Protein AF-A0A2J8VV60-F1 (afdb_monomer_lite)

pLDDT: mean 89.1, std 13.61, range [38.25, 96.81]

Radius of gyration: 14.64 Å; chains: 1; bounding box: 36×34×33 Å

Secondary structure (DSSP, 8-state):
-----SS---TT--EEPP-TTTSSHHHHHHHHHTT-SEEPPPP--HHHHTT-EEEEETTTTEEEEE-TTS-B-

InterPro domains:
  IPR013785 Aldolase-type TIM barrel [G3DSA:3.20.20.70] (8-73)
  IPR052582 tRNA-dihydrouridine synthase-like [PTHR45936] (5-73)

Structure (mmCIF, N/CA/C/O backbone):
data_AF-A0A2J8VV60-F1
#
_entry.id   AF-A0A2J8VV60-F1
#
loop_
_atom_site.group_PDB
_atom_site.id
_atom_site.type_symbol
_atom_site.label_atom_id
_atom_site.label_alt_id
_atom_site.label_comp_id
_atom_site.label_asym_id
_atom_site.label_entity_id
_atom_site.label_seq_id
_atom_site.pdbx_PDB_ins_code
_atom_site.Cartn_x
_atom_site.Cartn_y
_atom_site.Cartn_z
_atom_site.occupancy
_atom_site.B_iso_or_equiv
_atom_site.auth_seq_id
_atom_site.auth_comp_id
_atom_site.auth_asym_id
_atom_site.auth_atom_id
_atom_site.pdbx_PDB_model_num
ATOM 1 N N . MET A 1 1 ? 3.640 -23.457 -16.078 1.00 38.25 1 MET A N 1
ATOM 2 C CA . MET A 1 1 ? 4.239 -23.925 -14.812 1.00 38.25 1 MET A CA 1
ATOM 3 C C . MET A 1 1 ? 5.372 -22.968 -14.468 1.00 38.25 1 MET A C 1
ATOM 5 O O . MET A 1 1 ? 6.508 -23.224 -14.829 1.00 38.25 1 MET A O 1
ATOM 9 N N . ILE A 1 2 ? 5.059 -21.811 -13.883 1.00 38.53 2 ILE A N 1
ATOM 10 C CA . ILE A 1 2 ? 6.084 -20.920 -13.330 1.00 38.53 2 ILE A CA 1
ATOM 11 C C . ILE A 1 2 ? 5.811 -20.915 -11.836 1.00 38.53 2 ILE A C 1
ATOM 13 O O . ILE A 1 2 ? 4.821 -20.349 -11.379 1.00 38.53 2 ILE A O 1
ATOM 17 N N . LEU A 1 3 ? 6.632 -21.664 -11.102 1.00 41.22 3 LEU A N 1
ATOM 18 C CA . LEU A 1 3 ? 6.762 -21.502 -9.664 1.00 41.22 3 LEU A CA 1
ATOM 19 C C . LEU A 1 3 ? 7.245 -20.067 -9.444 1.00 41.22 3 LEU A C 1
ATOM 21 O O . LEU A 1 3 ? 8.437 -19.795 -9.565 1.00 41.22 3 LEU A O 1
ATOM 25 N N . ASN A 1 4 ? 6.323 -19.146 -9.162 1.00 52.66 4 ASN A N 1
ATOM 26 C CA . ASN A 1 4 ? 6.697 -17.883 -8.549 1.00 52.66 4 ASN A CA 1
ATOM 27 C C . ASN A 1 4 ? 7.347 -18.251 -7.219 1.00 52.66 4 ASN A C 1
ATOM 29 O O . ASN A 1 4 ? 6.682 -18.717 -6.294 1.00 52.66 4 ASN A O 1
ATOM 33 N N . SER A 1 5 ? 8.662 -18.087 -7.136 1.00 50.50 5 SER A N 1
ATOM 34 C CA . SER A 1 5 ? 9.344 -17.970 -5.860 1.00 50.50 5 SER A CA 1
ATOM 35 C C . SER A 1 5 ? 8.585 -16.921 -5.046 1.00 50.50 5 SER A C 1
ATOM 37 O O . SER A 1 5 ? 8.603 -15.745 -5.393 1.00 50.50 5 SER A O 1
ATOM 39 N N . LEU A 1 6 ? 7.892 -17.346 -3.989 1.00 62.69 6 LEU A N 1
ATOM 40 C CA . LEU A 1 6 ? 7.065 -16.516 -3.095 1.00 62.69 6 LEU A CA 1
ATOM 41 C C . LEU A 1 6 ? 7.864 -15.449 -2.315 1.00 62.69 6 LEU A C 1
ATOM 43 O O . LEU A 1 6 ? 7.352 -14.843 -1.380 1.00 62.69 6 LEU A O 1
ATOM 47 N N . SER A 1 7 ? 9.133 -15.245 -2.661 1.00 81.69 7 SER A N 1
ATOM 48 C CA . SER A 1 7 ? 10.057 -14.358 -1.975 1.00 81.69 7 SER A CA 1
ATOM 49 C C . SER A 1 7 ? 10.325 -13.137 -2.842 1.00 81.69 7 SER A C 1
ATOM 51 O O . SER A 1 7 ? 10.694 -13.254 -4.012 1.00 81.69 7 SER A O 1
ATOM 53 N N . LEU A 1 8 ? 10.117 -11.959 -2.261 1.00 87.69 8 LEU A N 1
ATOM 54 C CA . LEU A 1 8 ? 10.347 -10.688 -2.927 1.00 87.69 8 LEU A CA 1
ATOM 55 C C . LEU A 1 8 ? 11.852 -10.509 -3.203 1.00 87.69 8 LEU A C 1
ATOM 57 O O . LEU A 1 8 ? 12.664 -10.558 -2.280 1.00 87.69 8 LEU A O 1
ATOM 61 N N . CYS A 1 9 ? 12.232 -10.283 -4.463 1.00 91.06 9 CYS A N 1
ATOM 62 C CA . CYS A 1 9 ? 13.616 -10.015 -4.860 1.00 91.06 9 CYS A CA 1
ATOM 63 C C . CYS A 1 9 ? 13.762 -8.554 -5.287 1.00 91.06 9 CYS A C 1
ATOM 65 O O . CYS A 1 9 ? 13.107 -8.135 -6.233 1.00 91.06 9 CYS A O 1
ATOM 67 N N . TYR A 1 10 ? 14.645 -7.800 -4.627 1.00 93.69 10 TYR A N 1
ATOM 68 C CA . TYR A 1 10 ? 14.852 -6.364 -4.873 1.00 93.69 10 TYR A CA 1
ATOM 69 C C . TYR A 1 10 ? 15.935 -6.046 -5.914 1.00 93.69 10 TYR A C 1
ATOM 71 O O . TYR A 1 10 ? 16.148 -4.886 -6.260 1.00 93.69 10 TYR A O 1
ATOM 79 N N . HIS A 1 11 ? 16.665 -7.048 -6.404 1.00 94.06 11 HIS A N 1
ATOM 80 C CA . HIS A 1 11 ? 17.764 -6.808 -7.333 1.00 94.06 11 HIS A CA 1
ATOM 81 C C . HIS A 1 11 ? 17.243 -6.528 -8.748 1.00 94.06 11 HIS A C 1
ATOM 83 O O . HIS A 1 11 ? 16.531 -7.365 -9.309 1.00 94.06 11 HIS A O 1
ATOM 89 N N . ASN A 1 12 ? 17.640 -5.388 -9.330 1.00 93.19 12 ASN A N 1
ATOM 90 C CA . ASN A 1 12 ? 17.302 -4.964 -10.695 1.00 93.19 12 ASN A CA 1
ATOM 91 C C . ASN A 1 12 ? 15.787 -5.042 -10.982 1.00 93.19 12 ASN A C 1
ATOM 93 O O . ASN A 1 12 ? 15.335 -5.891 -11.755 1.00 93.19 12 ASN A O 1
ATOM 97 N N . LYS A 1 13 ? 15.008 -4.224 -10.265 1.00 93.94 13 LYS A N 1
ATOM 98 C CA . LYS A 1 13 ? 13.542 -4.161 -10.342 1.00 93.94 13 LYS A CA 1
ATOM 99 C C . LYS A 1 13 ? 13.063 -2.733 -10.556 1.00 93.94 13 LYS A C 1
ATOM 101 O O . LYS A 1 13 ? 13.686 -1.795 -10.059 1.00 93.94 13 LYS A O 1
ATOM 106 N N . LEU A 1 14 ? 11.938 -2.588 -11.242 1.00 94.94 14 LEU A N 1
ATOM 107 C CA . LEU A 1 14 ? 11.212 -1.332 -11.382 1.00 94.94 14 LEU A CA 1
ATOM 108 C C . LEU A 1 14 ? 10.242 -1.187 -10.210 1.00 94.94 14 LEU A C 1
ATOM 110 O O . LEU A 1 14 ? 9.352 -2.014 -10.019 1.00 94.94 14 LEU A O 1
ATOM 114 N N . ILE A 1 15 ? 10.444 -0.152 -9.396 1.00 96.38 15 ILE A N 1
ATOM 115 C CA . ILE A 1 15 ? 9.750 0.007 -8.116 1.00 96.38 15 ILE A CA 1
ATOM 116 C C . ILE A 1 15 ? 8.979 1.327 -8.100 1.00 96.38 15 ILE A C 1
ATOM 118 O O . ILE A 1 15 ? 9.566 2.390 -8.301 1.00 96.38 15 ILE A O 1
ATOM 122 N N . LEU A 1 16 ? 7.678 1.271 -7.802 1.00 96.06 16 LEU A N 1
ATOM 123 C CA . LEU A 1 16 ? 6.886 2.460 -7.486 1.00 96.06 16 LEU A CA 1
ATOM 124 C C . LEU A 1 16 ? 7.188 2.902 -6.048 1.00 96.06 16 LEU A C 1
ATOM 126 O O . LEU A 1 16 ? 6.935 2.155 -5.101 1.00 96.06 16 LEU A O 1
ATOM 130 N N . ALA A 1 17 ? 7.719 4.115 -5.899 1.00 96.25 17 ALA A N 1
ATOM 131 C CA . ALA A 1 17 ? 8.042 4.717 -4.608 1.00 96.25 17 ALA A CA 1
ATOM 132 C C . ALA A 1 17 ? 6.780 5.044 -3.775 1.00 96.25 17 ALA A C 1
ATOM 134 O O . ALA A 1 17 ? 5.718 5.299 -4.351 1.00 96.25 17 ALA A O 1
ATOM 135 N N . PRO A 1 18 ? 6.885 5.092 -2.431 1.00 96.56 18 PRO A N 1
ATOM 136 C CA . PRO A 1 18 ? 5.779 5.509 -1.575 1.00 96.56 18 PRO A CA 1
ATOM 137 C C . PRO A 1 18 ? 5.467 6.994 -1.787 1.00 96.56 18 PRO A C 1
ATOM 139 O O . PRO A 1 18 ? 6.343 7.853 -1.686 1.00 96.56 18 PRO A O 1
ATOM 142 N N . MET A 1 19 ? 4.204 7.302 -2.073 1.00 95.94 19 MET A N 1
ATOM 143 C CA . MET A 1 19 ? 3.725 8.669 -2.287 1.00 95.94 19 MET A CA 1
ATOM 144 C C . MET A 1 19 ? 2.400 8.867 -1.555 1.00 95.94 19 MET A C 1
ATOM 146 O O . MET A 1 19 ? 1.407 8.223 -1.890 1.00 95.94 19 MET A O 1
ATOM 150 N N . VAL A 1 20 ? 2.372 9.769 -0.574 1.00 94.75 20 VAL A N 1
ATOM 151 C CA . VAL A 1 20 ? 1.164 10.084 0.208 1.00 94.75 20 VAL A CA 1
ATOM 152 C C . VAL A 1 20 ? 0.058 10.607 -0.714 1.00 94.75 20 VAL A C 1
ATOM 154 O O . VAL A 1 20 ? 0.327 11.443 -1.578 1.00 94.75 20 VAL A O 1
ATOM 157 N N . ARG A 1 21 ? -1.180 10.112 -0.557 1.00 91.69 21 ARG A N 1
ATOM 158 C CA . ARG A 1 21 ? -2.365 10.344 -1.420 1.00 91.69 21 ARG A CA 1
ATOM 159 C C . ARG A 1 21 ? -2.308 9.724 -2.816 1.00 91.69 21 ARG A C 1
ATOM 161 O O . ARG A 1 21 ? -3.343 9.323 -3.339 1.00 91.69 21 ARG A O 1
ATOM 168 N N . VAL A 1 22 ? -1.137 9.667 -3.446 1.00 92.62 22 VAL A N 1
ATOM 169 C CA . VAL A 1 22 ? -0.995 9.137 -4.814 1.00 92.62 22 VAL A CA 1
ATOM 170 C C . VAL A 1 22 ? -0.956 7.608 -4.807 1.00 92.62 22 VAL A C 1
ATOM 172 O O . VAL A 1 22 ? -1.570 6.983 -5.662 1.00 92.62 22 VAL A O 1
ATOM 175 N N . GLY A 1 23 ? -0.291 6.998 -3.822 1.00 92.00 23 GLY A N 1
ATOM 176 C CA . GLY A 1 23 ? -0.070 5.552 -3.693 1.00 92.00 23 GLY A CA 1
ATOM 177 C C . GLY A 1 23 ? -1.279 4.730 -3.226 1.00 92.00 23 GLY A C 1
ATOM 178 O O . GLY A 1 23 ? -1.098 3.676 -2.610 1.00 92.00 23 GLY A O 1
ATOM 179 N N . THR A 1 24 ? -2.501 5.190 -3.505 1.00 94.12 24 THR A N 1
ATOM 180 C CA . THR A 1 24 ? -3.732 4.433 -3.231 1.00 94.12 24 THR A CA 1
ATOM 181 C C . THR A 1 24 ? -3.827 3.193 -4.130 1.00 94.12 24 THR A C 1
ATOM 183 O O . THR A 1 24 ? -3.055 3.020 -5.079 1.00 94.12 24 THR A O 1
ATOM 186 N N . LEU A 1 25 ? -4.765 2.284 -3.832 1.00 93.88 25 LEU A N 1
ATOM 187 C CA . LEU A 1 25 ? -4.922 1.020 -4.568 1.00 93.88 25 LEU A CA 1
ATOM 188 C C . LEU A 1 25 ? -4.987 1.189 -6.106 1.00 93.88 25 LEU A C 1
ATOM 190 O O . LEU A 1 25 ? -4.258 0.466 -6.784 1.00 93.88 25 LEU A O 1
ATOM 194 N N . PRO A 1 26 ? -5.751 2.144 -6.681 1.00 95.38 26 PRO A N 1
ATOM 195 C CA . PRO A 1 26 ? -5.847 2.285 -8.136 1.00 95.38 26 PRO A CA 1
ATOM 196 C C . PRO A 1 26 ? -4.512 2.610 -8.814 1.00 95.38 26 PRO A C 1
ATOM 198 O O . PRO A 1 26 ? -4.189 2.030 -9.845 1.00 95.38 26 PRO A O 1
ATOM 201 N N . MET A 1 27 ? -3.706 3.499 -8.225 1.00 95.88 27 MET A N 1
ATOM 202 C CA . MET A 1 27 ? -2.407 3.878 -8.790 1.00 95.88 27 MET A CA 1
ATOM 203 C C . MET A 1 27 ? -1.412 2.718 -8.751 1.00 95.88 27 MET A C 1
ATOM 205 O O . MET A 1 27 ? -0.623 2.537 -9.676 1.00 95.88 27 MET A O 1
ATOM 209 N N . ARG A 1 28 ? -1.461 1.907 -7.688 1.00 95.25 28 ARG A N 1
ATOM 210 C CA . ARG A 1 28 ? -0.616 0.715 -7.568 1.00 95.25 28 ARG A CA 1
ATOM 211 C C . ARG A 1 28 ? -0.965 -0.327 -8.621 1.00 95.25 28 ARG A C 1
ATOM 213 O O . ARG A 1 28 ? -0.056 -0.867 -9.238 1.00 95.25 28 ARG A O 1
ATOM 220 N N . LEU A 1 29 ? -2.255 -0.569 -8.854 1.00 95.50 29 LEU A N 1
ATOM 221 C CA . L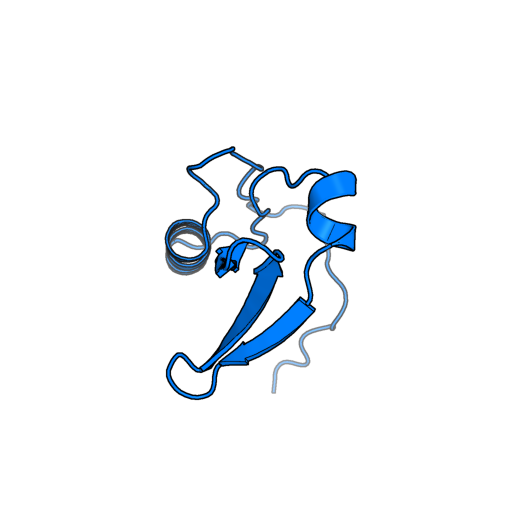EU A 1 29 ? -2.705 -1.471 -9.918 1.00 95.50 29 LEU A CA 1
ATOM 222 C C . LEU A 1 29 ? -2.265 -0.962 -11.293 1.00 95.50 29 LEU A C 1
ATOM 224 O O . LEU A 1 29 ? -1.670 -1.710 -12.058 1.00 95.50 29 LEU A O 1
ATOM 228 N N . LEU A 1 30 ? -2.435 0.335 -11.550 1.00 96.69 30 LEU A N 1
ATOM 229 C CA . LEU A 1 30 ? -2.006 0.945 -12.804 1.00 96.69 30 LEU A CA 1
ATOM 230 C C . LEU A 1 30 ? -0.488 0.831 -13.028 1.00 96.69 30 LEU A C 1
ATOM 232 O O . LEU A 1 30 ? -0.035 0.580 -14.140 1.00 96.69 30 LEU A O 1
ATOM 236 N N . ALA A 1 31 ? 0.321 1.000 -11.980 1.00 96.06 31 ALA A N 1
ATOM 237 C CA . ALA A 1 31 ? 1.767 0.828 -12.081 1.00 96.06 31 ALA A CA 1
ATOM 238 C C . ALA A 1 31 ? 2.157 -0.623 -12.406 1.00 96.06 31 ALA A C 1
ATOM 240 O O . ALA A 1 31 ? 3.080 -0.836 -13.192 1.00 96.06 31 ALA A O 1
ATOM 241 N N . LEU A 1 32 ? 1.445 -1.609 -11.846 1.00 95.06 32 LEU A N 1
ATOM 242 C CA . LEU A 1 32 ? 1.628 -3.021 -12.199 1.00 95.06 32 LEU A CA 1
ATOM 243 C C . LEU A 1 32 ? 1.266 -3.275 -13.670 1.00 95.06 32 LEU A C 1
ATOM 245 O O . LEU A 1 32 ? 2.029 -3.943 -14.366 1.00 95.06 32 LEU A O 1
ATOM 249 N N . ASP A 1 33 ? 0.177 -2.680 -14.168 1.00 96.81 33 ASP A N 1
ATOM 250 C CA . ASP A 1 33 ? -0.236 -2.796 -15.576 1.00 96.81 33 ASP A CA 1
ATOM 251 C C . ASP A 1 33 ? 0.820 -2.231 -16.543 1.00 96.81 33 ASP A C 1
ATOM 253 O O . ASP A 1 33 ? 1.020 -2.763 -17.636 1.00 96.81 33 ASP A O 1
ATOM 257 N N . TYR A 1 34 ? 1.544 -1.184 -16.131 1.00 96.50 34 TYR A N 1
ATOM 258 C CA . TYR A 1 34 ? 2.639 -0.589 -16.907 1.00 96.50 34 TYR A CA 1
ATOM 259 C C . TYR A 1 34 ? 4.015 -1.245 -16.691 1.00 96.50 34 TYR A C 1
ATOM 261 O O . TYR A 1 34 ? 5.007 -0.767 -17.245 1.00 96.50 34 TYR A O 1
ATOM 269 N N . GLY A 1 35 ? 4.097 -2.346 -15.938 1.00 93.62 35 GLY A N 1
ATOM 270 C CA . GLY A 1 35 ? 5.322 -3.139 -15.797 1.00 93.62 35 GLY A CA 1
ATOM 271 C C . GLY A 1 35 ? 6.198 -2.792 -14.592 1.00 93.62 35 GLY A C 1
ATOM 272 O O . GLY A 1 35 ? 7.398 -3.062 -14.620 1.00 93.62 35 GLY A O 1
ATOM 273 N N . ALA A 1 36 ? 5.637 -2.205 -13.531 1.00 95.19 36 ALA A N 1
ATOM 274 C CA . ALA A 1 36 ? 6.320 -2.160 -12.240 1.00 95.19 36 ALA A CA 1
ATOM 275 C C . ALA A 1 36 ? 6.403 -3.571 -11.631 1.00 95.19 36 ALA A C 1
ATOM 277 O O . ALA A 1 36 ? 5.413 -4.298 -11.591 1.00 95.19 36 ALA A O 1
ATOM 278 N N . ASP A 1 37 ? 7.571 -3.943 -11.106 1.00 93.62 37 ASP A N 1
ATOM 279 C CA . ASP A 1 37 ? 7.767 -5.220 -10.415 1.00 93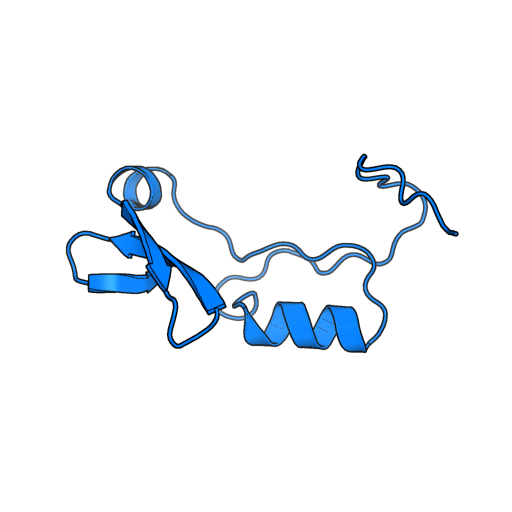.62 37 ASP A CA 1
ATOM 280 C C . ASP A 1 37 ? 7.298 -5.159 -8.952 1.00 93.62 37 ASP A C 1
ATOM 282 O O . ASP A 1 37 ? 6.824 -6.148 -8.392 1.00 93.62 37 ASP A O 1
ATOM 286 N N . ILE A 1 38 ? 7.489 -4.006 -8.299 1.00 94.75 38 ILE A N 1
ATOM 287 C CA . ILE A 1 38 ? 7.186 -3.792 -6.878 1.00 94.75 38 ILE A CA 1
ATOM 288 C C . ILE A 1 38 ? 6.461 -2.457 -6.724 1.00 94.75 38 ILE A C 1
ATOM 290 O O . ILE A 1 38 ? 6.887 -1.441 -7.272 1.00 94.75 38 ILE A O 1
ATOM 294 N N . VAL A 1 39 ? 5.389 -2.439 -5.930 1.00 96.25 39 VAL A N 1
ATOM 295 C CA . VAL A 1 39 ? 4.606 -1.227 -5.663 1.00 96.25 39 VAL A CA 1
ATOM 296 C C . VAL A 1 39 ? 4.458 -0.976 -4.166 1.00 96.25 39 VAL A C 1
ATOM 298 O O . VAL A 1 39 ? 3.876 -1.786 -3.446 1.00 96.25 39 VAL A O 1
ATOM 301 N N . TYR A 1 40 ? 4.979 0.154 -3.686 1.00 96.12 40 TYR A N 1
ATOM 302 C CA . TYR A 1 40 ? 4.781 0.583 -2.303 1.00 96.12 40 TYR A CA 1
ATOM 303 C C . TYR A 1 40 ? 3.439 1.304 -2.134 1.00 96.12 40 TYR A C 1
ATOM 305 O O . TYR A 1 40 ? 2.985 2.028 -3.022 1.00 96.12 40 TYR A O 1
ATOM 313 N N . CYS A 1 41 ? 2.801 1.096 -0.981 1.00 93.62 41 CYS A N 1
ATOM 314 C CA . CYS A 1 41 ? 1.682 1.926 -0.536 1.00 93.62 41 CYS A CA 1
ATOM 315 C C . CYS A 1 41 ? 2.157 3.332 -0.170 1.00 93.62 41 CYS A C 1
ATOM 317 O O . CYS A 1 41 ? 3.352 3.590 -0.009 1.00 93.62 41 CYS A O 1
ATOM 319 N N . GLU A 1 42 ? 1.198 4.229 0.026 1.00 95.81 42 GLU A N 1
ATOM 320 C CA . GLU A 1 42 ? 1.456 5.457 0.765 1.00 95.81 42 GLU A CA 1
ATOM 321 C C . GLU A 1 42 ? 1.944 5.198 2.199 1.00 95.81 42 GLU A C 1
ATOM 323 O O . GLU A 1 42 ? 1.786 4.110 2.756 1.00 95.81 42 GLU A O 1
ATOM 328 N N . GLU A 1 43 ? 2.561 6.218 2.791 1.00 95.69 43 GLU A N 1
ATOM 329 C CA . GLU A 1 43 ? 2.948 6.189 4.196 1.00 95.69 43 GLU A CA 1
ATOM 330 C C . GLU A 1 43 ? 1.698 6.158 5.083 1.00 95.69 43 GLU A C 1
ATOM 332 O O . GLU A 1 43 ? 0.848 7.048 5.013 1.00 95.69 43 GLU A O 1
ATOM 337 N N . LEU A 1 44 ? 1.612 5.141 5.940 1.00 93.31 44 LEU A N 1
ATOM 338 C CA . LEU A 1 44 ? 0.534 4.970 6.905 1.00 93.31 44 LEU A CA 1
ATOM 339 C C . LEU A 1 44 ? 1.097 5.029 8.321 1.00 93.31 44 LEU A C 1
ATOM 341 O O . LEU A 1 44 ? 2.022 4.295 8.665 1.00 93.31 44 LEU A O 1
ATOM 345 N N . ILE A 1 45 ? 0.508 5.891 9.147 1.00 94.50 45 ILE A N 1
ATOM 346 C CA . ILE A 1 45 ? 0.938 6.083 10.533 1.00 94.50 45 ILE A CA 1
ATOM 347 C C . ILE A 1 45 ? 0.481 4.897 11.386 1.00 94.50 45 ILE A C 1
ATOM 349 O O . ILE A 1 45 ? -0.706 4.564 11.440 1.00 94.50 45 ILE A O 1
ATOM 353 N N . ASP A 1 46 ? 1.420 4.296 12.106 1.00 94.81 46 ASP A N 1
ATOM 354 C CA . ASP A 1 46 ? 1.222 3.143 12.986 1.00 94.81 46 ASP A CA 1
ATOM 355 C C . ASP A 1 46 ? 0.120 3.363 14.041 1.00 94.81 46 ASP A C 1
ATOM 357 O O . ASP A 1 46 ? -0.754 2.510 14.212 1.00 94.81 46 ASP A O 1
ATOM 361 N N . LEU A 1 47 ? 0.086 4.540 14.676 1.00 93.25 47 LEU A N 1
ATOM 362 C CA . LEU A 1 47 ? -0.925 4.933 15.664 1.00 93.25 47 LEU A CA 1
ATOM 363 C C . LEU A 1 47 ? -2.351 4.929 15.101 1.00 93.25 47 LEU A C 1
ATOM 365 O O . LEU A 1 47 ? -3.308 4.754 15.859 1.00 93.25 47 LEU A O 1
ATOM 369 N N . LYS A 1 48 ? -2.512 5.127 13.788 1.00 90.50 48 LYS A N 1
ATOM 370 C CA . LYS A 1 48 ? -3.808 5.002 13.109 1.00 90.50 48 LYS A CA 1
ATOM 371 C C . LYS A 1 48 ? -4.066 3.547 12.715 1.00 90.50 48 LYS A C 1
ATOM 373 O O . LYS A 1 48 ? -5.169 3.054 12.938 1.00 90.50 48 LYS A O 1
ATOM 378 N N . MET A 1 49 ? -3.050 2.843 12.214 1.00 92.56 49 MET A N 1
ATOM 379 C CA . MET A 1 49 ? -3.159 1.440 11.796 1.00 92.56 49 MET A CA 1
ATOM 380 C C . MET A 1 49 ? -3.525 0.491 12.940 1.00 92.56 49 MET A C 1
ATOM 382 O O . MET A 1 49 ? -4.322 -0.419 12.735 1.00 92.56 49 MET A O 1
ATOM 386 N N . ILE A 1 50 ? -3.026 0.722 14.158 1.00 94.88 50 ILE A N 1
ATOM 387 C CA . ILE A 1 50 ? -3.356 -0.116 15.324 1.00 94.88 50 ILE A CA 1
ATOM 388 C C . ILE A 1 50 ? -4.840 -0.053 15.718 1.00 94.88 50 ILE A C 1
ATOM 390 O O . ILE A 1 50 ? -5.360 -0.973 16.342 1.00 94.88 50 ILE A O 1
ATOM 394 N N . GLN A 1 51 ? -5.535 1.023 15.343 1.00 93.50 51 GLN A N 1
ATOM 395 C CA . GLN A 1 51 ? -6.967 1.190 15.596 1.00 93.50 51 GLN A CA 1
ATOM 396 C C . GLN A 1 51 ? -7.827 0.523 14.515 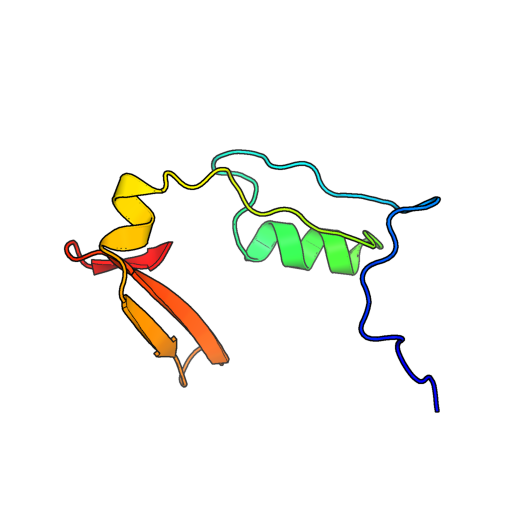1.00 93.50 51 GLN A C 1
ATOM 398 O O . GLN A 1 51 ? -9.043 0.417 14.679 1.00 93.50 51 GLN A O 1
ATOM 403 N N . CYS A 1 52 ? -7.221 0.108 13.400 1.00 93.88 52 CYS A N 1
ATOM 404 C CA . CYS A 1 52 ? -7.941 -0.429 12.259 1.00 93.88 52 CYS A CA 1
ATOM 405 C C . CYS A 1 52 ? -8.327 -1.893 12.477 1.00 93.88 52 CYS A C 1
ATOM 407 O O . CYS A 1 52 ? -7.592 -2.683 13.072 1.00 93.88 52 CYS A O 1
ATOM 409 N N . LYS A 1 53 ? -9.480 -2.279 11.935 1.00 93.62 53 LYS A N 1
ATOM 410 C CA . LYS A 1 53 ? -9.928 -3.668 11.863 1.00 93.62 53 LYS A CA 1
ATOM 411 C C . LYS A 1 53 ? -9.803 -4.168 10.435 1.00 93.62 53 LYS A C 1
ATOM 413 O O . LYS A 1 53 ? -10.196 -3.484 9.495 1.00 93.62 53 LYS A O 1
ATOM 418 N N . ARG A 1 54 ? -9.291 -5.387 10.286 1.00 94.25 54 ARG A N 1
ATOM 419 C CA . ARG A 1 54 ? -9.263 -6.088 9.002 1.00 94.25 54 ARG A CA 1
ATOM 420 C C . ARG A 1 54 ? -10.668 -6.588 8.666 1.00 94.25 54 ARG A C 1
ATOM 422 O O . ARG A 1 54 ? -11.206 -7.419 9.396 1.00 94.25 54 ARG A O 1
ATOM 429 N N . VAL A 1 55 ? -11.215 -6.140 7.545 1.00 94.12 55 VAL A N 1
ATOM 430 C CA . VAL A 1 55 ? -12.523 -6.540 7.016 1.00 94.12 55 VAL A CA 1
ATOM 431 C C . VAL A 1 55 ? -12.319 -7.149 5.633 1.00 94.12 55 VAL A C 1
ATOM 433 O O . VAL A 1 55 ? -11.605 -6.599 4.801 1.00 94.12 55 VAL A O 1
ATOM 436 N N . VAL A 1 56 ? -12.907 -8.319 5.387 1.00 95.50 56 VAL A N 1
ATOM 437 C CA . VAL A 1 56 ? -12.931 -8.910 4.042 1.00 95.50 56 VAL A CA 1
ATOM 438 C C . VAL A 1 56 ? -14.172 -8.381 3.338 1.00 95.50 56 VAL A C 1
ATOM 440 O O . VAL A 1 56 ? -15.285 -8.613 3.805 1.00 95.50 56 VAL A O 1
ATOM 443 N N . ASN A 1 57 ? -13.978 -7.650 2.248 1.00 92.75 57 ASN A N 1
ATOM 444 C CA . ASN 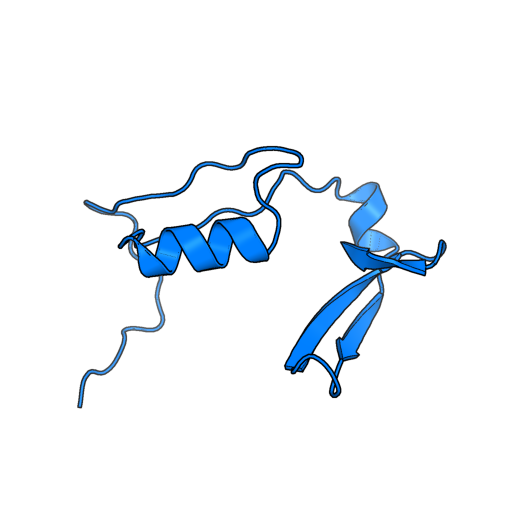A 1 57 ? -15.053 -7.040 1.485 1.00 92.75 57 ASN A CA 1
ATOM 445 C C . ASN A 1 57 ? -15.382 -7.918 0.275 1.00 92.75 57 ASN A C 1
ATOM 447 O O . ASN A 1 57 ? -14.710 -7.864 -0.754 1.00 92.75 57 ASN A O 1
ATOM 451 N N . GLU A 1 58 ? -16.420 -8.745 0.401 1.00 95.25 58 GLU A N 1
ATOM 452 C CA . GLU A 1 58 ? -16.822 -9.686 -0.653 1.00 95.25 58 GLU A CA 1
ATOM 453 C C .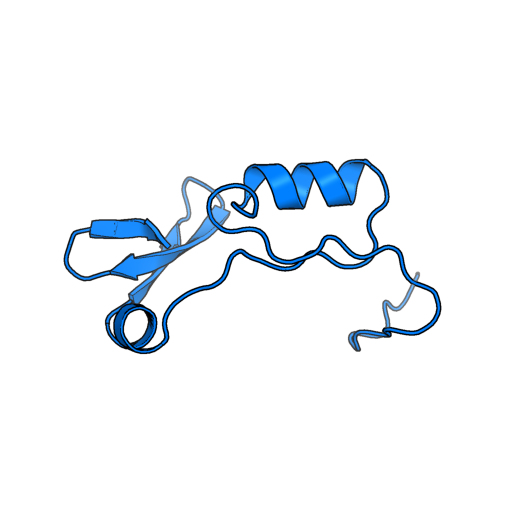 GLU A 1 58 ? -17.374 -8.989 -1.905 1.00 95.25 58 GLU A C 1
ATOM 455 O O . GLU A 1 58 ? -17.242 -9.518 -3.005 1.00 95.25 58 GLU A O 1
ATOM 460 N N . VAL A 1 59 ? -17.934 -7.780 -1.769 1.00 95.88 59 VAL A N 1
ATOM 461 C CA . VAL A 1 59 ? -18.492 -7.018 -2.900 1.00 95.88 59 VAL A CA 1
ATOM 462 C C . VAL A 1 59 ? -17.383 -6.538 -3.834 1.00 95.88 59 VAL A C 1
ATOM 464 O O . VAL A 1 59 ? -17.522 -6.612 -5.052 1.00 95.88 59 VAL A O 1
ATOM 467 N N . LEU A 1 60 ? -16.276 -6.055 -3.262 1.00 92.25 60 LEU A N 1
ATOM 468 C CA . LEU A 1 60 ? -15.134 -5.528 -4.016 1.00 92.25 60 LEU A CA 1
ATOM 469 C C . LEU A 1 60 ? -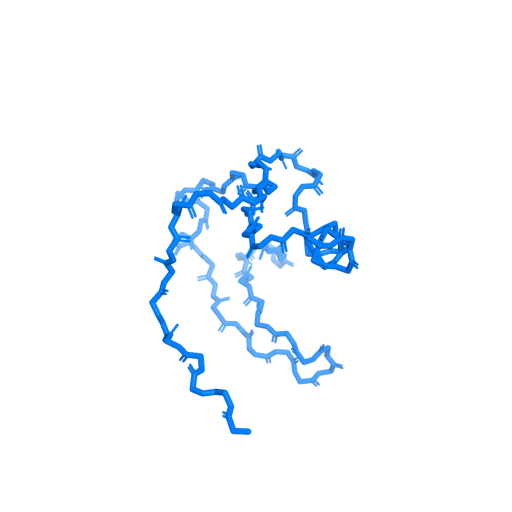14.007 -6.550 -4.197 1.00 92.25 60 LEU A C 1
ATOM 471 O O . LEU A 1 60 ? -13.060 -6.290 -4.934 1.00 92.25 60 LEU A O 1
ATOM 475 N N . SER A 1 61 ? -14.102 -7.712 -3.543 1.00 95.06 61 SER A N 1
ATOM 476 C CA . SER A 1 61 ? -13.019 -8.699 -3.455 1.00 95.06 61 SER A CA 1
ATOM 477 C C . SER A 1 61 ? -11.715 -8.104 -2.899 1.00 95.06 61 SER A C 1
ATOM 479 O O . SER A 1 61 ? -10.618 -8.474 -3.318 1.00 95.06 61 SER A O 1
ATOM 481 N N . THR A 1 62 ? -11.833 -7.176 -1.943 1.00 94.19 62 THR A N 1
ATOM 482 C CA . THR A 1 62 ? -10.704 -6.503 -1.284 1.00 94.19 62 THR A CA 1
ATOM 483 C C . THR A 1 62 ? -10.586 -6.893 0.186 1.00 94.19 62 THR A C 1
ATOM 485 O O . THR A 1 62 ? -11.491 -7.466 0.799 1.00 94.19 62 THR A O 1
ATOM 488 N N . VAL A 1 63 ? -9.419 -6.604 0.760 1.00 95.38 63 VAL A N 1
ATOM 489 C CA . VAL A 1 63 ? -9.191 -6.665 2.203 1.00 95.38 63 VAL A CA 1
ATOM 490 C C . VAL A 1 63 ? -8.981 -5.237 2.677 1.00 95.38 63 VAL A C 1
ATOM 492 O O . VAL A 1 63 ? -7.973 -4.623 2.336 1.00 95.38 63 VAL A O 1
ATOM 495 N N . ASP A 1 64 ? -9.927 -4.747 3.467 1.00 94.06 64 ASP A N 1
ATOM 496 C CA . ASP A 1 64 ? -10.002 -3.356 3.892 1.00 94.06 64 ASP A CA 1
ATOM 497 C C . ASP A 1 64 ? -9.515 -3.238 5.345 1.00 94.06 64 ASP A C 1
ATOM 499 O O . ASP A 1 64 ? -9.861 -4.062 6.202 1.00 94.06 64 ASP A O 1
ATOM 503 N N . PHE A 1 65 ? -8.715 -2.213 5.642 1.00 94.31 65 PHE A N 1
ATOM 504 C CA . PHE A 1 65 ? -8.336 -1.857 7.008 1.00 94.31 65 PHE A CA 1
ATOM 505 C C . PHE A 1 65 ? -9.150 -0.635 7.429 1.00 94.31 65 PHE A C 1
ATOM 507 O O . PHE A 1 65 ? -8.865 0.490 7.031 1.00 94.31 65 PHE A O 1
ATOM 514 N N . VAL A 1 66 ? -10.203 -0.867 8.213 1.00 93.25 66 VAL A N 1
ATOM 515 C CA . VAL A 1 66 ? -11.190 0.166 8.558 1.00 93.25 66 VAL A CA 1
ATOM 516 C C . VAL A 1 66 ? -10.907 0.709 9.950 1.00 93.25 66 VAL A C 1
ATOM 518 O O . VAL A 1 66 ? -10.900 -0.043 10.929 1.00 93.25 66 VAL A O 1
ATOM 521 N N . ALA A 1 67 ? -10.666 2.010 10.044 1.00 90.81 67 ALA A N 1
ATOM 522 C CA . ALA A 1 67 ? -10.498 2.711 11.307 1.00 90.81 67 ALA A CA 1
ATOM 523 C C . ALA A 1 67 ? -11.854 2.934 12.020 1.00 90.81 67 ALA A C 1
ATOM 525 O O . ALA A 1 67 ? -12.906 2.808 11.397 1.00 90.81 67 ALA A O 1
ATOM 526 N N . PRO A 1 68 ? -11.872 3.283 13.323 1.00 87.25 68 PRO A N 1
ATOM 527 C CA . PRO A 1 68 ? -13.117 3.448 14.087 1.00 87.25 68 PRO A CA 1
ATOM 528 C C . PRO A 1 68 ? -14.038 4.572 13.587 1.00 87.25 68 PRO A C 1
ATOM 530 O O . PRO A 1 68 ? -15.193 4.635 13.988 1.00 87.25 68 PRO A O 1
ATOM 533 N N . ASP A 1 69 ? -13.516 5.473 12.753 1.00 87.62 69 ASP A N 1
ATOM 534 C CA . ASP A 1 69 ? -14.230 6.562 12.081 1.00 87.62 69 ASP A CA 1
ATOM 535 C C . ASP A 1 69 ? -14.796 6.152 10.707 1.00 87.62 69 ASP A C 1
ATOM 537 O O . ASP A 1 69 ? -15.049 7.019 9.872 1.00 87.62 69 ASP A O 1
ATOM 541 N N . ASP A 1 70 ? -14.936 4.845 10.456 1.00 79.56 70 ASP A N 1
ATOM 542 C CA . ASP A 1 70 ? -15.368 4.225 9.191 1.00 79.56 70 ASP A CA 1
ATOM 543 C C . ASP A 1 70 ? -14.511 4.610 7.971 1.00 79.56 70 ASP A C 1
ATOM 545 O O . ASP A 1 70 ? -14.881 4.380 6.818 1.00 79.56 70 ASP A O 1
ATOM 549 N N . ARG A 1 71 ? -13.323 5.181 8.206 1.00 78.00 71 ARG A N 1
ATOM 550 C CA . ARG A 1 71 ? -12.364 5.488 7.146 1.00 78.00 71 ARG A CA 1
ATOM 551 C C . ARG A 1 71 ? -11.566 4.243 6.793 1.00 78.00 71 ARG A C 1
ATOM 553 O O . ARG A 1 71 ? -10.940 3.635 7.661 1.00 78.00 71 ARG A O 1
ATOM 560 N N . VAL A 1 72 ? -11.577 3.903 5.509 1.00 77.44 72 VAL A N 1
ATOM 561 C CA . VAL A 1 72 ? -10.762 2.827 4.939 1.00 77.44 72 VAL A CA 1
ATOM 562 C C . VAL A 1 72 ? -9.364 3.362 4.648 1.00 77.44 72 VAL A C 1
ATOM 564 O O . VAL A 1 72 ? -9.227 4.452 4.085 1.00 77.44 72 VAL A O 1
ATOM 567 N N . VAL A 1 73 ? -8.358 2.596 5.061 1.00 70.44 73 VAL A N 1
ATOM 568 C CA . VAL A 1 73 ? -6.933 2.839 4.825 1.00 70.44 73 VAL A CA 1
ATOM 569 C C . VAL A 1 73 ? -6.391 1.806 3.842 1.00 70.44 73 VAL A C 1
ATOM 571 O O . VAL A 1 73 ? -6.733 0.610 4.002 1.00 70.44 73 VAL A O 1
#

Sequence (73 aa):
MILNSLSLCYHNKLILAPMVRVGTLPMRLLALDYGADIVYCEELIDLKMIQCKRVVNEVLSTVDFVAPDDRVV

Organism: Pongo abelii (NCBI:txid9601)

Foldseek 3Di:
DDPPPPDDDPPPFAEADADPPCQDPVNQVVVVVVGGPYYDHHDDDPVQQVQWDWDQDPVVRDTWTAHPVRDTD